Protein AF-B7PG93-F1 (afdb_monomer_lite)

Organism: Ixodes scapularis (NCBI:txid6945)

Structure (mmCIF, N/CA/C/O backbone):
data_AF-B7PG93-F1
#
_entry.id   AF-B7PG93-F1
#
loop_
_atom_site.group_PDB
_atom_site.id
_atom_site.type_symbol
_atom_site.label_atom_id
_atom_site.label_alt_id
_atom_site.label_comp_id
_atom_site.label_asym_id
_atom_site.label_entity_id
_atom_site.label_seq_id
_atom_site.pdbx_PDB_ins_code
_atom_site.Cartn_x
_atom_site.Cartn_y
_atom_site.Cartn_z
_atom_site.occupancy
_atom_site.B_iso_or_equiv
_atom_site.auth_seq_id
_atom_site.auth_comp_id
_atom_site.auth_asym_id
_atom_site.auth_atom_id
_atom_site.pdbx_PDB_model_num
ATOM 1 N N . MET A 1 1 ? -12.859 12.280 59.986 1.00 51.34 1 MET A N 1
ATOM 2 C CA . MET A 1 1 ? -12.804 12.510 58.525 1.00 51.34 1 MET A CA 1
ATOM 3 C C . MET A 1 1 ? -12.205 11.272 57.876 1.00 51.34 1 MET A C 1
ATOM 5 O O . MET A 1 1 ? -11.010 11.063 58.004 1.00 51.34 1 MET A O 1
ATOM 9 N N . GLY A 1 2 ? -13.036 10.411 57.286 1.00 56.31 2 GLY A N 1
ATOM 10 C CA . GLY A 1 2 ? -12.594 9.158 56.648 1.00 56.31 2 GLY A CA 1
ATOM 11 C C . GLY A 1 2 ? -13.624 8.530 55.698 1.00 56.31 2 GLY A C 1
ATOM 12 O O . GLY A 1 2 ? -13.384 7.452 55.179 1.00 56.31 2 GLY A O 1
ATOM 13 N N . PHE A 1 3 ? -14.754 9.203 55.455 1.00 49.62 3 PHE A N 1
ATOM 14 C CA . PHE A 1 3 ? -15.871 8.664 54.673 1.00 49.62 3 PHE A CA 1
ATOM 15 C C . PHE A 1 3 ? -15.622 8.679 53.157 1.00 49.62 3 PHE A C 1
ATOM 17 O O . PHE A 1 3 ? -16.008 7.740 52.478 1.00 49.62 3 PHE A O 1
ATOM 24 N N . GLY A 1 4 ? -14.896 9.672 52.629 1.00 61.38 4 GLY A N 1
ATOM 25 C CA . GLY A 1 4 ? -14.680 9.782 51.177 1.00 61.38 4 GLY A CA 1
ATOM 26 C C . GLY A 1 4 ? -13.798 8.684 50.570 1.00 61.38 4 GLY A C 1
ATOM 27 O O . GLY A 1 4 ? -13.901 8.404 49.384 1.00 61.38 4 GLY A O 1
ATOM 28 N N . ARG A 1 5 ? -12.941 8.036 51.374 1.00 60.03 5 ARG A N 1
ATOM 29 C CA . ARG A 1 5 ? -12.107 6.919 50.899 1.00 60.03 5 ARG A CA 1
ATOM 30 C C . ARG A 1 5 ? -12.898 5.613 50.849 1.00 60.03 5 ARG A C 1
ATOM 32 O O . ARG A 1 5 ? -12.713 4.838 49.928 1.00 60.03 5 ARG A O 1
ATOM 39 N N . MET A 1 6 ? -13.810 5.418 51.799 1.00 63.75 6 MET A N 1
ATOM 40 C CA . MET A 1 6 ? -14.682 4.244 51.844 1.00 63.7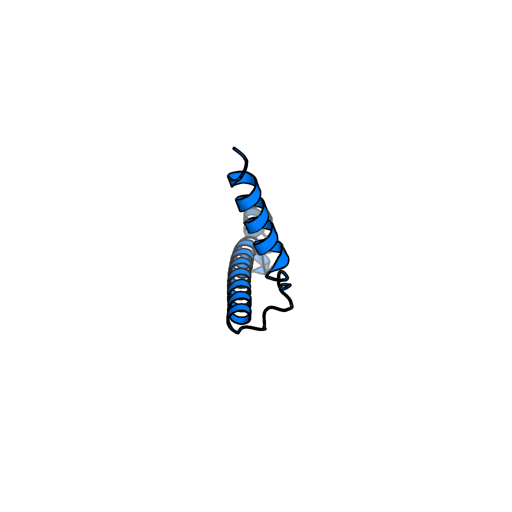5 6 MET A CA 1
ATOM 41 C C . MET A 1 6 ? -15.731 4.269 50.727 1.00 63.75 6 MET A C 1
ATOM 43 O O . MET A 1 6 ? -16.038 3.225 50.172 1.00 63.75 6 MET A O 1
ATOM 47 N N . GLU A 1 7 ? -16.235 5.452 50.366 1.00 60.41 7 GLU A N 1
ATOM 48 C CA . GLU A 1 7 ? -17.184 5.619 49.257 1.00 60.41 7 GLU A CA 1
ATOM 49 C C . GLU A 1 7 ? -16.541 5.287 47.901 1.00 60.41 7 GLU A C 1
ATOM 51 O O . GLU A 1 7 ? -17.095 4.509 47.136 1.00 60.41 7 GLU A O 1
ATOM 56 N N . MET A 1 8 ? -15.315 5.766 47.658 1.00 62.12 8 MET A N 1
ATOM 57 C CA . MET A 1 8 ? -14.537 5.410 46.463 1.00 62.12 8 MET A CA 1
ATOM 58 C C . MET A 1 8 ? -14.197 3.913 46.410 1.00 62.12 8 MET A C 1
ATOM 60 O O . MET A 1 8 ? -14.219 3.308 45.343 1.00 62.12 8 MET A O 1
ATOM 64 N N . GLU A 1 9 ? -13.871 3.304 47.555 1.00 66.81 9 GLU A N 1
ATOM 65 C CA . GLU A 1 9 ? -13.563 1.871 47.613 1.00 66.81 9 GLU A CA 1
ATOM 66 C C . GLU A 1 9 ? -14.808 0.991 47.460 1.00 66.81 9 GLU A C 1
ATOM 68 O O . GLU A 1 9 ? -14.696 -0.111 46.927 1.00 66.81 9 GLU A O 1
ATOM 73 N N . MET A 1 10 ? -15.988 1.473 47.864 1.00 64.56 10 MET A N 1
ATOM 74 C CA . MET A 1 10 ? -17.258 0.802 47.583 1.00 64.56 10 MET A CA 1
ATOM 75 C C . MET A 1 10 ? -17.650 0.912 46.110 1.00 64.56 10 MET A C 1
ATOM 77 O O . MET A 1 10 ? -18.030 -0.107 45.552 1.00 64.56 10 MET A O 1
ATOM 81 N N . ASP A 1 11 ? -17.495 2.077 45.476 1.00 63.12 11 ASP A N 1
ATOM 82 C CA . ASP A 1 11 ? -17.771 2.274 44.041 1.00 63.12 11 ASP A CA 1
ATOM 83 C C . ASP A 1 11 ? -16.883 1.359 43.179 1.00 63.12 11 ASP A C 1
ATOM 85 O O . ASP A 1 11 ? -17.375 0.588 42.362 1.00 63.12 11 ASP A O 1
ATOM 89 N N . TYR A 1 12 ? -15.582 1.298 43.485 1.00 65.31 12 TYR A N 1
ATOM 90 C CA . TYR A 1 12 ? -14.641 0.404 42.800 1.00 65.31 12 TYR A CA 1
ATOM 91 C C . TYR A 1 12 ? -14.930 -1.088 43.051 1.00 65.31 12 TYR A C 1
ATOM 93 O O . TYR A 1 12 ? -14.747 -1.941 42.175 1.00 65.31 12 TYR A O 1
ATOM 101 N N . ALA A 1 13 ? -15.362 -1.443 44.264 1.00 65.88 13 ALA A N 1
ATOM 102 C CA . ALA A 1 13 ? -15.781 -2.804 44.577 1.00 65.88 13 ALA A CA 1
ATOM 103 C C . ALA A 1 13 ? -17.087 -3.163 43.858 1.00 65.88 13 ALA A C 1
ATOM 105 O O . ALA A 1 13 ? -17.208 -4.288 43.379 1.00 65.88 13 ALA A O 1
ATOM 106 N N . GLU A 1 14 ? -18.033 -2.231 43.740 1.00 62.34 14 GLU A N 1
ATOM 107 C CA . GLU A 1 14 ? -19.259 -2.417 42.966 1.00 62.34 14 GLU A CA 1
ATOM 108 C C . GLU A 1 14 ? -18.884 -2.627 41.498 1.00 62.34 14 GLU A C 1
ATOM 110 O O . GLU A 1 14 ? -19.088 -3.734 41.017 1.00 62.34 14 GLU A O 1
ATOM 115 N N . GLU A 1 15 ? -18.135 -1.718 40.860 1.00 60.12 15 GLU A N 1
ATOM 116 C CA . GLU A 1 15 ? -17.709 -1.818 39.452 1.00 60.12 15 GLU A CA 1
ATOM 117 C C . GLU A 1 15 ? -17.011 -3.148 39.103 1.00 60.12 15 GLU A C 1
ATOM 119 O O . GLU A 1 15 ? -17.167 -3.691 38.003 1.00 60.12 15 GLU A O 1
ATOM 124 N N . THR A 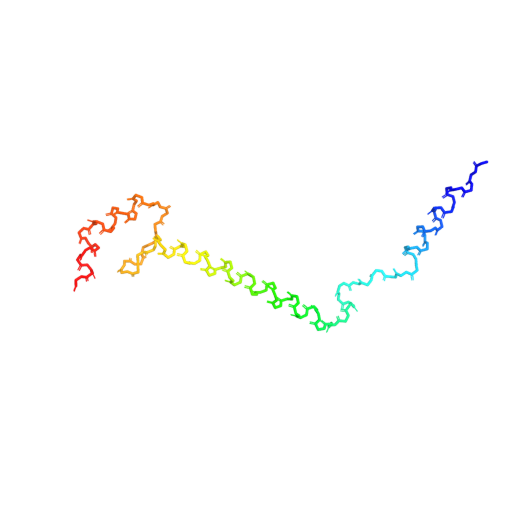1 16 ? -16.226 -3.690 40.039 1.00 59.84 16 THR A N 1
ATOM 125 C CA . THR A 1 16 ? -15.473 -4.942 39.855 1.00 59.84 16 THR A CA 1
ATOM 126 C C . THR A 1 16 ? -16.277 -6.201 40.179 1.00 59.84 16 THR A C 1
ATOM 128 O O . THR A 1 16 ? -15.977 -7.266 39.630 1.00 59.84 16 THR A O 1
ATOM 131 N N . THR A 1 17 ? -17.293 -6.112 41.042 1.00 57.62 17 THR A N 1
ATOM 132 C CA . THR A 1 17 ? -18.120 -7.258 41.462 1.00 57.62 17 THR A CA 1
ATOM 133 C C . THR A 1 17 ? -19.461 -7.331 40.736 1.00 57.62 17 THR A C 1
ATOM 135 O O . THR A 1 17 ? -20.018 -8.420 40.598 1.00 57.62 17 THR A O 1
ATOM 138 N N . GLU A 1 18 ? -19.965 -6.208 40.222 1.00 56.72 18 GLU A N 1
ATOM 139 C CA . GLU A 1 18 ? -21.307 -6.085 39.659 1.00 56.72 18 GLU A CA 1
ATOM 140 C C . GLU A 1 18 ? -21.420 -6.698 38.263 1.00 56.72 18 GLU A C 1
ATOM 142 O O . GLU A 1 18 ? -22.482 -7.200 37.884 1.00 56.72 18 GLU A O 1
ATOM 147 N N . LYS A 1 19 ? -20.336 -6.702 37.479 1.00 49.81 19 LYS A N 1
ATOM 148 C CA . LYS A 1 19 ? -20.349 -7.224 36.109 1.00 49.81 19 LYS A CA 1
ATOM 149 C C . LYS A 1 19 ? -19.067 -7.996 35.846 1.00 49.81 19 LYS A C 1
ATOM 151 O O . LYS A 1 19 ? -17.999 -7.413 35.675 1.00 49.81 19 LYS A O 1
ATOM 156 N N . ARG A 1 20 ? -19.177 -9.330 35.736 1.00 54.25 20 ARG A N 1
ATOM 157 C CA . ARG A 1 20 ? -18.152 -10.154 35.072 1.00 54.25 20 ARG A CA 1
ATOM 158 C C . ARG A 1 20 ? -17.804 -9.436 33.771 1.00 54.25 20 ARG A C 1
ATOM 160 O O . ARG A 1 20 ? -18.675 -9.291 32.916 1.00 54.25 20 ARG A O 1
ATOM 167 N N . LYS A 1 21 ? -16.556 -8.985 33.627 1.00 57.53 21 LYS A N 1
ATOM 168 C CA . LYS A 1 21 ? -16.056 -8.448 32.362 1.00 57.53 21 LYS A CA 1
ATOM 169 C C . LYS A 1 21 ? -16.289 -9.526 31.305 1.00 57.53 21 LYS A C 1
ATOM 171 O O . LYS A 1 21 ? -15.599 -10.543 31.325 1.00 57.53 21 LYS A O 1
ATOM 176 N N . THR A 1 22 ? -17.299 -9.345 30.456 1.00 52.34 22 THR A N 1
ATOM 177 C CA . THR A 1 22 ? -17.613 -10.313 29.409 1.00 52.34 22 THR A CA 1
ATOM 178 C C . THR A 1 22 ? -16.393 -10.426 28.518 1.00 52.34 22 THR A C 1
ATOM 180 O O . THR A 1 22 ? -15.848 -9.420 28.045 1.00 52.34 22 THR A O 1
ATOM 183 N N . LEU A 1 23 ? -15.902 -11.653 28.361 1.00 53.03 23 LEU A N 1
ATOM 184 C CA . LEU A 1 23 ? -14.813 -11.908 27.435 1.00 53.03 23 LEU A CA 1
ATOM 185 C C . LEU A 1 23 ? -15.301 -11.529 26.035 1.00 53.03 23 LEU A C 1
ATOM 187 O O . LEU A 1 23 ? -16.490 -11.616 25.735 1.00 53.03 23 LEU A O 1
ATOM 191 N N . GLU A 1 24 ? -14.395 -11.115 25.155 1.00 52.59 24 GLU A N 1
ATOM 192 C CA . GLU A 1 24 ? -14.739 -10.730 23.776 1.00 52.59 24 GLU A CA 1
ATOM 193 C C . GLU A 1 24 ? -15.452 -11.859 23.001 1.00 52.59 24 GLU A C 1
ATOM 195 O O . GLU A 1 24 ? -16.099 -11.598 21.996 1.00 52.59 24 GLU A O 1
ATOM 200 N N . ILE A 1 25 ? -15.371 -13.090 23.521 1.00 52.47 25 ILE A N 1
ATOM 201 C CA . ILE A 1 25 ? -16.010 -14.326 23.054 1.00 52.47 25 ILE A CA 1
ATOM 202 C C . ILE A 1 25 ? -17.490 -14.432 23.490 1.00 52.47 25 ILE A C 1
ATOM 204 O O . ILE A 1 25 ? -18.274 -15.094 22.821 1.00 52.47 25 ILE A O 1
ATOM 208 N N . GLU A 1 26 ? -17.878 -13.806 24.608 1.00 47.69 26 GLU A N 1
ATOM 209 C CA . GLU A 1 26 ? -19.254 -13.799 25.146 1.00 47.69 26 GLU A CA 1
ATOM 210 C C . GLU A 1 26 ? -20.082 -12.609 24.640 1.00 47.69 26 GLU A C 1
ATOM 212 O O . GLU A 1 26 ? -21.308 -12.635 24.741 1.00 47.69 26 GLU A O 1
ATOM 217 N N . LYS A 1 27 ? -19.441 -11.561 24.097 1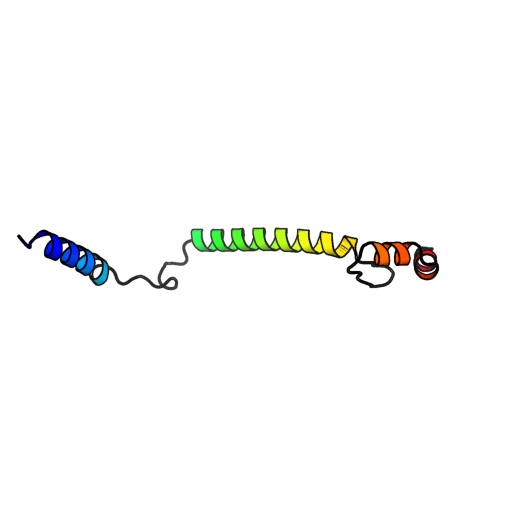.00 53.78 27 LYS A N 1
ATOM 218 C CA . LYS A 1 27 ? -20.163 -10.570 23.294 1.00 53.78 27 LYS A CA 1
ATOM 219 C C . LYS A 1 27 ? -20.666 -11.304 22.061 1.00 53.78 27 LYS A C 1
ATOM 221 O O . LYS A 1 27 ? -19.866 -11.802 21.276 1.00 53.78 27 LYS A O 1
ATOM 226 N N . GLU A 1 28 ? -21.984 -11.409 21.961 1.00 50.62 28 GLU A N 1
ATOM 227 C CA . GLU A 1 28 ? -22.715 -12.023 20.859 1.00 50.62 28 GLU A CA 1
ATOM 228 C C . GLU A 1 28 ? -22.080 -11.659 19.508 1.00 50.62 28 GLU A C 1
ATOM 230 O O . GLU A 1 28 ? -21.499 -10.581 19.368 1.00 50.62 28 GLU A O 1
ATOM 235 N N . GLU A 1 29 ? -22.189 -12.545 18.513 1.00 50.53 29 GLU A N 1
ATOM 236 C CA . GLU A 1 29 ? -21.823 -12.290 17.113 1.00 50.53 29 GLU A CA 1
ATOM 237 C C . GLU A 1 29 ? -22.687 -11.167 16.508 1.00 50.53 29 GLU A C 1
ATOM 239 O O . GLU A 1 29 ? -23.444 -11.366 15.556 1.00 50.53 29 GLU A O 1
ATOM 244 N N . THR A 1 30 ? -22.611 -9.973 17.077 1.00 58.41 30 THR A N 1
ATOM 245 C CA . THR A 1 30 ? -23.355 -8.809 16.662 1.00 58.41 30 THR A CA 1
ATOM 246 C C . THR A 1 30 ? -22.915 -8.470 15.243 1.00 58.41 30 THR A C 1
ATOM 248 O O . THR A 1 30 ? -21.731 -8.516 14.887 1.00 58.41 30 THR A O 1
ATOM 251 N N . GLU A 1 31 ? -23.881 -8.178 14.376 1.00 60.62 31 GLU A N 1
ATOM 252 C CA . GLU A 1 31 ? -23.641 -7.883 12.957 1.00 60.62 31 GLU A CA 1
ATOM 253 C C . GLU A 1 31 ? -22.614 -6.750 12.774 1.00 60.62 31 GLU A C 1
ATOM 255 O O . GLU A 1 31 ? -21.822 -6.740 11.834 1.00 60.62 31 GLU A O 1
ATOM 260 N N . GLU A 1 32 ? -22.555 -5.846 13.745 1.00 62.00 32 GLU A N 1
ATOM 261 C CA . GLU A 1 32 ? -21.559 -4.789 13.919 1.00 62.00 32 GLU A CA 1
ATOM 262 C C . GLU A 1 32 ? -20.108 -5.301 14.039 1.00 62.00 32 GLU A C 1
ATOM 264 O O . GLU A 1 32 ? -19.208 -4.664 13.490 1.00 62.00 32 GLU A O 1
ATOM 269 N N . LEU A 1 33 ? -19.839 -6.458 14.658 1.00 63.75 33 LEU A N 1
ATOM 270 C CA . LEU A 1 33 ? -18.497 -7.055 14.682 1.00 63.75 33 LEU A CA 1
ATOM 271 C C . LEU A 1 33 ? -18.113 -7.618 13.304 1.00 63.75 33 LEU A C 1
ATOM 273 O O . LEU A 1 33 ? -16.988 -7.415 12.844 1.00 63.75 33 LEU A O 1
ATOM 277 N N . LYS A 1 34 ? -19.067 -8.246 12.598 1.00 66.31 34 LYS A N 1
ATOM 278 C CA . LYS A 1 34 ? -18.883 -8.723 11.211 1.00 66.31 34 LYS A CA 1
ATOM 279 C 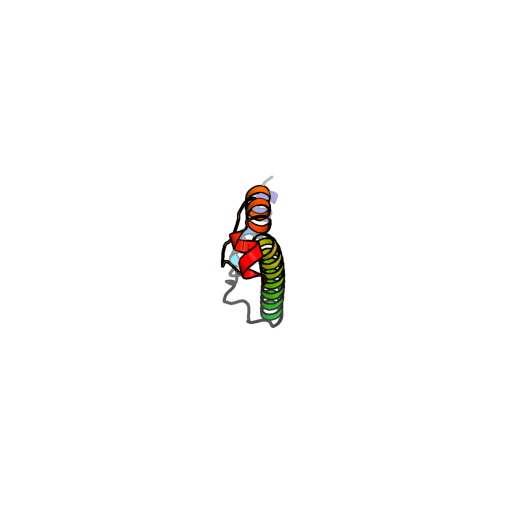C . LYS A 1 34 ? -18.642 -7.557 10.249 1.00 66.31 34 LYS A C 1
ATOM 281 O O . LYS A 1 34 ? -17.781 -7.653 9.375 1.00 66.31 34 LYS A O 1
ATOM 286 N N . LEU A 1 35 ? -19.350 -6.442 10.428 1.00 75.00 35 LEU A N 1
ATOM 287 C CA . LEU A 1 35 ? -19.146 -5.209 9.663 1.00 75.00 35 LEU A CA 1
ATOM 288 C C . LEU A 1 35 ? -17.778 -4.580 9.954 1.00 75.00 35 LEU A C 1
ATOM 290 O O . LEU A 1 35 ? -17.076 -4.203 9.018 1.00 75.00 35 LEU A O 1
ATOM 294 N N . LYS A 1 36 ? -17.354 -4.530 11.224 1.00 74.62 36 LYS A N 1
ATOM 295 C CA . LYS A 1 36 ? -16.009 -4.063 11.594 1.00 74.62 36 LYS A CA 1
ATOM 296 C C . LYS A 1 36 ? -14.915 -4.930 10.977 1.00 74.62 36 LYS A C 1
ATOM 298 O O . LYS A 1 36 ? -13.975 -4.381 10.414 1.00 74.62 36 LYS A O 1
ATOM 303 N N . TYR A 1 37 ? -15.053 -6.254 11.010 1.00 74.31 37 TYR A N 1
ATOM 304 C CA . TYR A 1 37 ? -14.083 -7.165 10.396 1.00 74.31 37 TYR A CA 1
ATOM 305 C C . TYR A 1 37 ? -13.987 -6.975 8.879 1.00 74.31 37 TYR A C 1
ATOM 307 O O . TYR A 1 37 ? -12.886 -6.897 8.340 1.00 74.31 37 TYR A O 1
ATOM 315 N N . LYS A 1 38 ? -15.129 -6.828 8.192 1.00 79.81 38 LYS A N 1
ATOM 316 C CA . LYS A 1 38 ? -15.162 -6.522 6.752 1.00 79.81 38 LYS A CA 1
ATOM 317 C C . LYS A 1 38 ? -14.507 -5.178 6.438 1.00 79.81 38 LYS A C 1
ATOM 319 O O . LYS A 1 38 ? -13.719 -5.100 5.504 1.00 79.81 38 LYS A O 1
ATOM 324 N N . ALA A 1 39 ? -14.780 -4.146 7.236 1.00 83.38 39 ALA A N 1
ATOM 325 C CA . ALA A 1 39 ? -14.172 -2.829 7.065 1.00 83.38 39 ALA A CA 1
ATOM 326 C C . ALA A 1 39 ? -12.652 -2.848 7.305 1.00 83.38 39 ALA A C 1
ATOM 328 O O . ALA A 1 39 ? -11.912 -2.153 6.613 1.00 83.38 39 ALA A O 1
ATOM 329 N N . VAL A 1 40 ? -12.170 -3.644 8.265 1.00 84.31 40 VAL A N 1
ATOM 330 C CA . VAL A 1 40 ? -10.730 -3.854 8.486 1.00 84.31 40 VAL A CA 1
ATOM 331 C C . VAL A 1 40 ? -10.115 -4.608 7.307 1.00 84.31 40 VAL A C 1
ATOM 333 O O . VAL A 1 40 ? -9.136 -4.127 6.749 1.00 84.31 40 VAL A O 1
ATOM 336 N N . GLN A 1 41 ? -10.732 -5.702 6.851 1.00 84.12 41 GLN A N 1
ATOM 337 C CA . GLN A 1 41 ? -10.273 -6.442 5.671 1.00 84.12 41 GLN A CA 1
ATOM 338 C C . GLN A 1 41 ? -10.208 -5.575 4.414 1.00 84.12 41 GLN A C 1
ATOM 340 O O . GLN A 1 41 ? -9.263 -5.692 3.641 1.00 84.12 41 GLN A O 1
ATOM 345 N N . GLU A 1 42 ? -11.208 -4.725 4.180 1.00 83.75 42 GLU A N 1
ATOM 346 C CA . GLU A 1 42 ? -11.224 -3.828 3.025 1.00 83.75 42 GLU A CA 1
ATOM 347 C C . GLU A 1 42 ? -10.085 -2.809 3.110 1.00 83.75 42 GLU A C 1
ATOM 349 O O . GLU A 1 42 ? -9.338 -2.639 2.149 1.00 83.75 42 GLU A O 1
ATOM 354 N N . LYS A 1 43 ? -9.867 -2.214 4.288 1.00 81.81 43 LYS A N 1
ATOM 355 C CA . LYS A 1 43 ? -8.731 -1.314 4.526 1.00 81.81 43 LYS A CA 1
ATOM 356 C C . LYS A 1 43 ? -7.388 -2.010 4.321 1.00 81.81 43 LYS A C 1
ATOM 358 O O . LYS A 1 43 ? -6.515 -1.451 3.666 1.00 81.81 43 LYS A O 1
ATOM 363 N N . GLU A 1 44 ? -7.220 -3.222 4.842 1.00 83.06 44 GLU A N 1
ATOM 364 C CA . GLU A 1 44 ? -5.994 -4.001 4.651 1.00 83.06 44 GLU A CA 1
ATOM 365 C C . GLU A 1 44 ? -5.769 -4.359 3.181 1.00 83.06 44 GLU A C 1
ATOM 367 O O . GLU A 1 44 ? -4.651 -4.216 2.692 1.00 83.06 44 GLU A O 1
ATOM 372 N N . LYS A 1 45 ? -6.820 -4.747 2.448 1.00 85.31 45 LYS A N 1
ATOM 373 C CA . LYS A 1 45 ? -6.736 -5.007 1.005 1.00 85.31 45 LYS A CA 1
ATOM 374 C C . LYS A 1 45 ? -6.306 -3.772 0.225 1.00 85.31 45 LYS A C 1
ATOM 376 O O . LYS A 1 45 ? -5.406 -3.882 -0.598 1.00 85.31 45 LYS A O 1
ATOM 381 N N . VAL A 1 46 ? -6.885 -2.606 0.513 1.00 85.75 46 VAL A N 1
ATOM 382 C CA . VAL A 1 46 ? -6.508 -1.344 -0.146 1.00 85.75 46 VAL A CA 1
ATOM 383 C C . VAL A 1 46 ? -5.043 -0.999 0.131 1.00 85.75 46 VAL A C 1
ATOM 385 O O . VAL A 1 46 ? -4.309 -0.629 -0.782 1.00 85.75 46 VAL A O 1
ATOM 388 N N . VAL A 1 47 ? -4.580 -1.169 1.373 1.00 84.19 47 VAL A N 1
ATOM 389 C CA . VAL A 1 47 ? -3.166 -0.956 1.720 1.00 84.19 47 VAL A CA 1
ATOM 390 C C . VAL A 1 47 ? -2.266 -1.953 0.989 1.00 84.19 47 VAL A C 1
ATOM 392 O O . VAL A 1 47 ? -1.236 -1.557 0.448 1.00 84.19 47 VAL A O 1
ATOM 395 N N . GLN A 1 48 ? -2.641 -3.232 0.927 1.00 81.94 48 GLN A N 1
ATOM 396 C CA . GLN A 1 48 ? -1.867 -4.234 0.196 1.00 81.94 48 GLN A CA 1
ATOM 397 C C . GLN A 1 48 ? -1.825 -3.964 -1.308 1.00 81.94 48 GLN A C 1
ATOM 399 O O . GLN A 1 48 ? -0.758 -4.093 -1.901 1.00 81.94 48 GLN A O 1
ATOM 404 N N . GLU A 1 49 ? -2.930 -3.541 -1.917 1.00 83.62 49 GLU A N 1
ATOM 405 C CA . GLU A 1 49 ? -2.995 -3.188 -3.338 1.00 83.62 49 GLU A CA 1
ATOM 406 C C . GLU A 1 49 ? -2.145 -1.949 -3.656 1.00 83.62 49 GLU A C 1
ATOM 408 O O . GLU A 1 49 ? -1.383 -1.944 -4.626 1.00 83.62 49 GLU A O 1
ATOM 413 N N . ALA A 1 50 ? -2.172 -0.931 -2.790 1.00 78.19 50 ALA A N 1
ATOM 414 C CA . ALA A 1 50 ? -1.303 0.236 -2.916 1.00 78.19 50 ALA A CA 1
ATOM 415 C C . ALA A 1 50 ? 0.184 -0.147 -2.801 1.00 78.19 50 ALA A C 1
ATOM 417 O O . ALA A 1 50 ? 1.011 0.298 -3.598 1.00 78.19 50 ALA A O 1
ATOM 418 N N . LEU A 1 51 ? 0.536 -1.022 -1.851 1.00 77.81 51 LEU A N 1
ATOM 419 C CA . LEU A 1 51 ? 1.899 -1.539 -1.706 1.00 77.81 51 LEU A CA 1
ATOM 420 C C . LEU A 1 51 ? 2.320 -2.418 -2.890 1.00 77.81 51 LEU A C 1
ATOM 422 O O . LEU A 1 51 ? 3.480 -2.367 -3.297 1.00 77.81 51 LEU A O 1
ATOM 426 N N . ALA A 1 52 ? 1.406 -3.214 -3.443 1.00 76.00 52 ALA A N 1
ATOM 427 C CA . ALA A 1 52 ? 1.650 -4.026 -4.629 1.00 76.00 52 ALA A CA 1
ATOM 428 C C . ALA A 1 52 ? 1.908 -3.141 -5.851 1.00 76.00 52 ALA A C 1
ATOM 430 O O . ALA A 1 52 ? 2.887 -3.363 -6.554 1.00 76.00 52 ALA A O 1
ATOM 431 N N . THR A 1 53 ? 1.115 -2.087 -6.039 1.00 72.75 53 THR A N 1
ATOM 432 C CA . THR A 1 53 ? 1.302 -1.101 -7.115 1.00 72.75 53 THR A CA 1
ATOM 433 C C . THR A 1 53 ? 2.657 -0.398 -6.995 1.00 72.75 53 THR A C 1
ATOM 435 O O . THR A 1 53 ? 3.404 -0.298 -7.963 1.00 72.75 53 THR A O 1
ATOM 438 N N . LEU A 1 54 ? 3.038 0.020 -5.784 1.00 71.06 54 LEU A N 1
ATOM 439 C CA . LEU A 1 54 ? 4.348 0.628 -5.535 1.00 71.06 54 LEU A CA 1
ATOM 440 C C . LEU A 1 54 ? 5.507 -0.344 -5.793 1.00 71.06 54 LEU A C 1
ATOM 442 O O . LEU A 1 54 ? 6.531 0.061 -6.333 1.00 71.06 54 LEU A O 1
ATOM 446 N N . LYS A 1 55 ? 5.362 -1.622 -5.424 1.00 68.12 55 LYS A N 1
ATOM 447 C CA . LYS A 1 55 ? 6.366 -2.662 -5.700 1.00 68.12 55 LYS A CA 1
ATOM 448 C C . LYS A 1 55 ? 6.439 -3.020 -7.184 1.00 68.12 55 LYS A C 1
ATOM 450 O O . LYS A 1 55 ? 7.537 -3.283 -7.665 1.00 68.12 55 LYS A O 1
ATO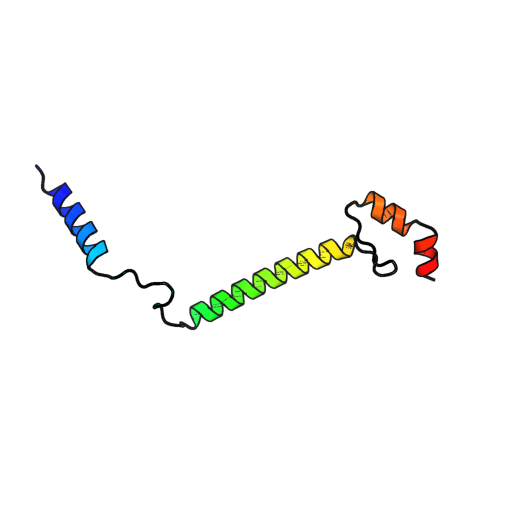M 455 N N . ALA A 1 56 ? 5.309 -2.994 -7.889 1.00 68.50 56 ALA A N 1
ATOM 456 C CA . ALA A 1 56 ? 5.237 -3.219 -9.328 1.00 68.50 56 ALA A CA 1
ATOM 457 C C . ALA A 1 56 ? 6.009 -2.144 -10.104 1.00 68.50 56 ALA A C 1
ATOM 459 O O . ALA A 1 56 ? 6.668 -2.464 -11.084 1.00 68.50 56 ALA A O 1
ATOM 460 N N . ASN A 1 57 ? 6.041 -0.899 -9.614 1.00 69.94 57 ASN A N 1
ATOM 461 C CA . ASN A 1 57 ? 6.826 0.170 -10.243 1.00 69.94 57 ASN A CA 1
ATOM 462 C C . ASN A 1 57 ? 8.346 -0.089 -10.262 1.00 69.94 57 ASN A C 1
ATOM 464 O O . ASN A 1 57 ? 9.046 0.518 -11.065 1.00 69.94 57 ASN A O 1
ATOM 468 N N . PHE A 1 58 ? 8.866 -0.975 -9.405 1.00 75.50 58 PHE A N 1
ATOM 469 C CA . PHE A 1 58 ? 10.274 -1.402 -9.420 1.00 75.50 58 PHE A CA 1
ATOM 470 C C . PHE A 1 58 ? 10.457 -2.847 -9.887 1.00 75.50 58 PHE A C 1
ATOM 472 O O . PHE A 1 58 ? 11.525 -3.443 -9.707 1.00 75.50 58 PHE A O 1
ATOM 479 N N . TYR A 1 59 ? 9.401 -3.437 -10.435 1.00 81.44 59 TYR A N 1
ATOM 480 C CA . TYR A 1 59 ? 9.404 -4.789 -10.946 1.00 81.44 59 TYR A CA 1
ATOM 481 C C . TYR A 1 59 ? 9.403 -4.758 -12.466 1.00 81.44 59 TYR A C 1
ATOM 483 O O . TYR A 1 59 ? 8.613 -4.058 -13.094 1.00 81.44 59 TYR A O 1
ATOM 491 N N . CYS A 1 60 ? 10.298 -5.532 -13.062 1.00 83.12 60 CYS A N 1
ATOM 492 C CA . CYS A 1 60 ? 10.292 -5.778 -14.489 1.00 83.12 60 CYS A CA 1
ATOM 493 C C . CYS A 1 60 ? 9.633 -7.131 -14.767 1.00 83.12 60 CYS A C 1
ATOM 495 O O . CYS A 1 60 ? 10.236 -8.168 -14.491 1.00 83.12 60 CYS A O 1
ATOM 497 N N . ASP A 1 61 ? 8.431 -7.108 -15.347 1.00 75.00 61 ASP A N 1
ATOM 498 C CA . ASP A 1 61 ? 7.650 -8.305 -15.699 1.00 75.00 61 ASP A CA 1
ATOM 499 C C . ASP A 1 61 ? 8.329 -9.151 -16.793 1.00 75.00 61 ASP A C 1
ATOM 501 O O . ASP A 1 61 ? 8.359 -10.370 -16.721 1.00 75.00 61 ASP A O 1
ATOM 505 N N . LEU A 1 62 ? 9.011 -8.510 -17.751 1.00 79.00 62 LEU A N 1
ATOM 506 C CA . LEU A 1 62 ? 9.707 -9.194 -18.856 1.00 79.00 62 LEU A CA 1
ATOM 507 C C . LEU A 1 62 ? 10.935 -10.006 -18.407 1.00 79.00 62 LEU A C 1
ATOM 509 O O . LEU A 1 62 ? 11.395 -10.935 -19.089 1.00 79.00 62 LEU A O 1
ATOM 513 N N . CYS A 1 63 ? 11.532 -9.606 -17.288 1.00 81.75 63 CYS A N 1
ATOM 514 C CA . CYS A 1 63 ? 12.758 -10.195 -16.768 1.00 81.75 63 CYS A CA 1
ATOM 515 C C . CYS A 1 63 ? 12.555 -10.911 -15.432 1.00 81.75 63 CYS A C 1
ATOM 517 O O . CYS A 1 63 ? 13.531 -11.473 -14.938 1.00 81.75 63 CYS A O 1
ATOM 519 N N . ASP A 1 64 ? 11.345 -10.871 -14.868 1.00 79.06 64 ASP A N 1
ATOM 520 C CA . ASP A 1 64 ? 11.001 -11.322 -13.516 1.00 79.06 64 ASP A CA 1
ATOM 521 C C . ASP A 1 64 ? 11.996 -10.835 -12.446 1.00 79.06 64 ASP A C 1
ATOM 523 O O . ASP A 1 64 ? 12.414 -11.567 -11.545 1.00 79.06 64 ASP A O 1
ATOM 527 N N . LYS A 1 65 ? 12.437 -9.576 -12.569 1.00 82.56 65 LYS A N 1
ATOM 528 C CA . LYS A 1 65 ? 13.429 -8.969 -11.669 1.00 82.56 65 LYS A CA 1
ATOM 529 C C . LYS A 1 65 ? 12.809 -7.827 -10.882 1.00 82.56 65 LYS A C 1
ATOM 531 O O . LYS A 1 65 ? 12.314 -6.858 -11.456 1.00 82.56 65 LYS A O 1
ATOM 536 N N . GLN A 1 66 ? 12.899 -7.927 -9.558 1.00 81.56 66 GLN A N 1
ATOM 537 C CA . GLN A 1 66 ? 12.540 -6.854 -8.637 1.00 81.56 66 GLN A CA 1
ATOM 538 C C . GLN A 1 66 ? 13.786 -6.075 -8.219 1.00 81.56 66 GLN A C 1
ATOM 540 O O . GLN A 1 66 ? 14.766 -6.659 -7.756 1.00 81.56 66 GLN A O 1
ATOM 545 N N . TYR A 1 67 ? 13.726 -4.754 -8.338 1.00 82.50 67 TYR A N 1
ATOM 546 C CA . TYR A 1 67 ? 14.803 -3.852 -7.953 1.00 82.50 67 TYR A CA 1
ATOM 547 C C . TYR A 1 67 ? 14.403 -3.039 -6.716 1.00 82.50 67 TYR A C 1
ATOM 549 O O . TYR A 1 67 ? 13.250 -2.663 -6.546 1.00 82.50 67 TYR A O 1
ATOM 557 N N . SER A 1 68 ? 15.360 -2.751 -5.832 1.00 77.94 68 SER A N 1
ATOM 558 C CA . SER A 1 68 ? 15.112 -1.950 -4.615 1.00 77.94 68 SER A CA 1
ATOM 559 C C . SER A 1 68 ? 15.506 -0.479 -4.777 1.00 77.94 68 SER A C 1
ATOM 561 O O . SER A 1 68 ? 15.182 0.351 -3.928 1.00 77.94 68 SER A O 1
ATOM 563 N N . LYS A 1 69 ? 16.246 -0.146 -5.844 1.00 82.75 69 LYS A N 1
ATOM 564 C CA . LYS A 1 69 ? 16.760 1.198 -6.127 1.00 82.75 69 LYS A CA 1
ATOM 565 C C . LYS A 1 69 ? 16.329 1.656 -7.510 1.00 82.75 69 LYS A C 1
ATOM 567 O O . LYS A 1 69 ? 16.524 0.934 -8.484 1.00 82.75 69 LYS A O 1
ATOM 572 N N . HIS A 1 70 ? 15.876 2.908 -7.596 1.00 80.00 70 HIS A N 1
ATOM 573 C CA . HIS A 1 70 ? 15.554 3.557 -8.869 1.00 80.00 70 HIS A CA 1
ATOM 574 C C . HIS A 1 70 ? 16.724 3.501 -9.862 1.00 80.00 70 HIS A C 1
ATOM 576 O O . HIS A 1 70 ? 16.505 3.170 -11.015 1.00 80.00 70 HIS A O 1
ATOM 582 N N . GLN A 1 71 ? 17.966 3.756 -9.425 1.00 81.94 71 GLN A N 1
ATOM 583 C CA . GLN A 1 71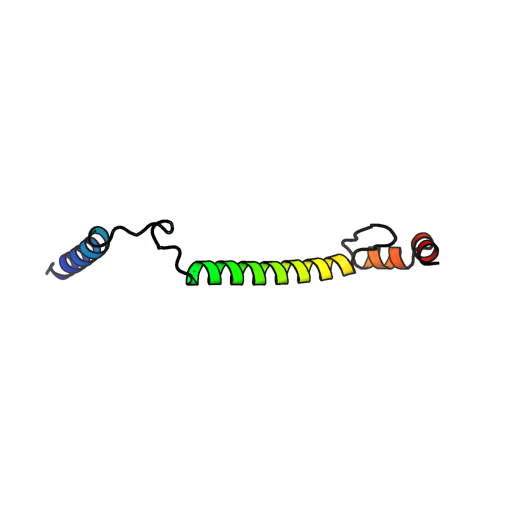 ? 19.126 3.740 -10.330 1.00 81.94 71 GLN A CA 1
ATOM 584 C C . GLN A 1 71 ? 19.399 2.366 -10.954 1.00 81.94 71 GLN A C 1
ATOM 586 O O . GLN A 1 71 ? 19.809 2.300 -12.105 1.00 81.94 71 GLN A O 1
ATOM 591 N N . GLU A 1 72 ? 19.203 1.274 -10.213 1.00 83.19 72 GLU A N 1
ATOM 592 C CA . GLU A 1 72 ? 19.427 -0.073 -10.755 1.00 83.19 72 GLU A CA 1
ATOM 593 C C . GLU A 1 72 ? 18.289 -0.499 -11.681 1.00 83.19 72 GLU A C 1
ATOM 595 O O . GLU A 1 72 ? 18.549 -1.132 -12.701 1.00 83.19 72 GLU A O 1
ATOM 600 N N . PHE A 1 73 ? 17.052 -0.100 -11.366 1.00 84.69 73 PHE A N 1
ATOM 601 C CA . PHE A 1 73 ? 15.910 -0.289 -12.257 1.00 84.69 73 PHE A CA 1
ATOM 602 C C . PHE A 1 73 ? 16.084 0.495 -13.563 1.00 84.69 73 PHE A C 1
ATOM 604 O O . PHE A 1 73 ? 15.909 -0.065 -14.637 1.00 84.69 73 PHE A O 1
ATOM 611 N N . ASP A 1 74 ? 16.510 1.757 -13.492 1.00 83.88 74 ASP A N 1
ATOM 612 C CA . ASP A 1 74 ? 16.762 2.595 -14.667 1.00 83.88 74 ASP A CA 1
ATOM 613 C C . ASP A 1 74 ? 17.900 2.025 -15.529 1.00 83.88 74 ASP A C 1
ATOM 615 O O . ASP A 1 74 ? 17.761 1.869 -16.739 1.00 83.88 74 ASP A O 1
ATOM 619 N N . ASN A 1 75 ? 18.997 1.586 -14.907 1.00 84.75 75 ASN A N 1
ATOM 620 C CA . ASN A 1 75 ? 20.094 0.931 -15.621 1.00 84.75 75 ASN A CA 1
ATOM 621 C C . ASN A 1 75 ? 19.659 -0.416 -16.237 1.00 84.75 75 ASN A C 1
ATOM 623 O O . ASN A 1 75 ? 20.133 -0.800 -17.303 1.00 84.75 75 ASN A O 1
ATOM 627 N N . HIS A 1 76 ? 18.716 -1.124 -15.605 1.00 85.94 76 HIS A N 1
ATOM 628 C CA . HIS A 1 76 ? 18.098 -2.317 -16.174 1.00 85.94 76 HIS A CA 1
ATOM 629 C C . HIS A 1 76 ? 17.197 -1.999 -17.376 1.00 85.94 76 HIS A C 1
ATOM 631 O O . HIS A 1 76 ? 17.346 -2.656 -18.405 1.00 85.94 76 HIS A O 1
ATOM 637 N N . MET A 1 77 ? 16.329 -0.988 -17.284 1.00 81.88 77 MET A N 1
ATOM 638 C CA . MET A 1 77 ? 15.473 -0.533 -18.390 1.00 81.88 77 MET A CA 1
ATOM 639 C C . MET A 1 77 ? 16.302 -0.077 -19.600 1.00 81.88 77 MET A C 1
ATOM 641 O O . MET A 1 77 ? 15.948 -0.364 -20.738 1.00 81.88 77 MET A O 1
ATOM 645 N N . ASN A 1 78 ? 17.442 0.574 -19.351 1.00 83.00 78 ASN A N 1
ATOM 646 C CA . ASN A 1 78 ? 18.391 0.995 -20.383 1.00 83.00 78 ASN A CA 1
ATOM 647 C C . ASN A 1 78 ? 19.350 -0.126 -20.834 1.00 83.00 78 ASN A C 1
ATOM 649 O O . ASN A 1 78 ? 20.154 0.080 -21.747 1.00 83.00 78 ASN A O 1
ATOM 653 N N . SER A 1 79 ? 19.310 -1.307 -20.206 1.00 81.38 79 SER A N 1
ATOM 654 C CA . SER A 1 79 ? 20.193 -2.411 -20.581 1.00 81.38 79 SER A CA 1
ATOM 655 C C . SER A 1 79 ? 19.763 -3.032 -21.910 1.00 81.38 79 SER A C 1
ATOM 657 O O . SER A 1 79 ? 18.578 -3.234 -22.178 1.00 81.38 79 SER A O 1
ATOM 659 N N . TYR A 1 80 ? 20.754 -3.394 -22.724 1.00 76.62 80 TYR A N 1
ATOM 660 C CA . TYR A 1 80 ? 20.554 -4.046 -24.019 1.00 76.62 80 TYR A CA 1
ATOM 661 C C . TYR A 1 80 ? 19.678 -5.307 -23.917 1.00 76.62 80 TYR A C 1
ATOM 663 O O . TYR A 1 80 ? 18.801 -5.519 -24.746 1.00 76.62 80 TYR A O 1
ATOM 671 N N . ASP A 1 81 ? 19.872 -6.110 -22.866 1.00 74.00 81 ASP A N 1
ATOM 672 C CA . ASP A 1 81 ? 19.133 -7.358 -22.631 1.00 74.00 81 ASP A CA 1
ATOM 673 C C . ASP A 1 81 ? 17.634 -7.117 -22.375 1.00 74.00 81 ASP A C 1
ATOM 675 O O . ASP A 1 81 ? 16.783 -7.859 -22.862 1.00 74.00 81 ASP A O 1
ATOM 679 N N . HIS A 1 82 ? 17.299 -6.032 -21.667 1.00 81.88 82 HIS A N 1
ATOM 680 C CA . HIS A 1 82 ? 15.910 -5.646 -21.433 1.00 81.88 82 HIS A CA 1
ATOM 681 C C . HIS A 1 82 ? 15.249 -5.101 -22.706 1.00 81.88 82 HIS A C 1
ATOM 683 O O . HIS A 1 82 ? 14.154 -5.535 -23.061 1.00 81.88 82 HIS A O 1
ATOM 689 N N . ALA A 1 83 ? 15.944 -4.220 -23.435 1.00 76.62 83 ALA A N 1
ATOM 690 C CA . ALA A 1 83 ? 15.459 -3.667 -24.699 1.00 76.62 83 ALA A CA 1
ATOM 691 C C . ALA A 1 83 ? 15.226 -4.757 -25.759 1.00 76.62 83 ALA A C 1
ATOM 693 O O . ALA A 1 83 ? 14.259 -4.681 -26.507 1.00 76.62 83 ALA A O 1
ATOM 694 N N . HIS A 1 84 ? 16.061 -5.801 -25.790 1.00 76.69 84 HIS A N 1
ATOM 695 C CA . HIS A 1 84 ? 15.916 -6.924 -26.720 1.00 76.69 84 HIS A CA 1
ATOM 696 C C . HIS A 1 84 ? 14.794 -7.907 -26.371 1.00 76.69 84 HIS A C 1
ATOM 698 O O . HIS A 1 84 ? 14.323 -8.606 -27.261 1.00 76.69 84 HIS A O 1
ATOM 704 N N . LYS A 1 85 ? 14.354 -7.968 -25.110 1.00 70.38 85 LYS A N 1
ATOM 705 C CA . LYS A 1 85 ? 13.185 -8.762 -24.690 1.00 70.38 85 LYS A CA 1
ATOM 706 C C . LYS A 1 85 ? 11.846 -8.066 -24.946 1.00 70.38 85 LYS A C 1
ATOM 708 O O . LYS A 1 85 ? 10.811 -8.721 -24.885 1.00 70.38 85 LYS A O 1
ATOM 713 N N . GLN A 1 86 ? 11.866 -6.751 -25.161 1.00 65.81 86 GLN A N 1
ATOM 714 C CA . GLN A 1 86 ? 10.682 -5.946 -25.469 1.00 65.81 86 GLN A CA 1
ATOM 715 C C . GLN A 1 86 ? 10.310 -5.977 -26.968 1.00 65.81 86 GLN A C 1
ATOM 717 O O . GLN A 1 86 ? 9.184 -5.609 -27.306 1.00 65.81 86 GLN A O 1
ATOM 722 N N . VAL A 1 87 ? 11.231 -6.400 -27.848 1.00 55.38 87 VAL A N 1
ATOM 723 C CA . VAL A 1 87 ? 11.020 -6.563 -29.306 1.00 55.38 87 VAL A CA 1
ATOM 724 C C . VAL A 1 87 ? 10.453 -7.940 -29.623 1.00 55.38 87 VAL A C 1
ATOM 726 O O . VAL A 1 87 ? 9.553 -8.007 -30.489 1.00 55.38 87 VAL A O 1
#

InterPro domains:
  IPR013087 Zinc finger C2H2-type [PS00028] (60-82)
  IPR013087 Zinc finger C2H2-type [PS50157] (58-87)
  IPR022755 Zinc finger, double-stranded RNA binding [PF12171] (58-85)
  IPR036236 Zinc finger C2H2 superfamily [SSF57667] (48-85)
  IPR052445 ZNF804A-like/GPATCH8 [PTHR17614] (1-86)

Foldseek 3Di:
DPVVVVVVVVVVVCVVVVDDPQDPVNPPPPVVVVVVVVVVVVVVVVVVVVVVVVQVVQADPLVRDGDPDPVVSVVCCVDPVNVVSVD

Sequence (87 aa):
MGFGRMEMEMDYAEETTEKRKTLEIEKEETEELKLKYKAVQEKEKVVQEALATLKANFYCDLCDKQYSKHQEFDNHMNSYDHAHKQV

Radius of gyration: 29.33 Å; chains: 1; bounding box: 44×27×88 Å

Secondary structure (DSSP, 8-state):
--HHHHHHHHHHHHHHHSS----TTTS---HHHHHHHHHHHHHHHHHHHHHHHHHHTTEETTTTEE-SSHHHHHHHHTSHHHHHH--

pLDDT: mean 70.7, std 11.69, range [47.69, 85.94]